Protein AF-A0A2E8HBF1-F1 (afdb_monomer)

Nearest PDB structures (foldseek):
  5ey2-assembly1_D  TM=4.186E-01  e=8.878E+00  Bacillus cereus ATCC 14579

Foldseek 3Di:
DDDDDDDPVNVVVVVCVLQLNVPADADPVVLVVNQQSPPQAAADPPDDPPQFRDSPNNHDHDPRRVVRVVCVVVVQKDWAQDPPRGTGIHGPVPDPPPDDRPCPDDPPDPPPPDD

Structure (mmCIF, N/CA/C/O backbone):
data_AF-A0A2E8HBF1-F1
#
_ent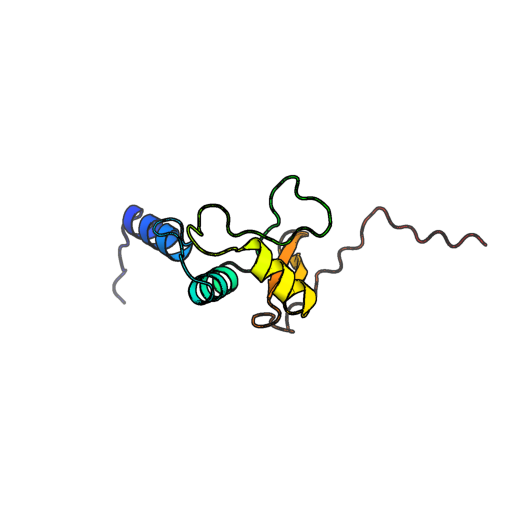ry.id   AF-A0A2E8HBF1-F1
#
loop_
_atom_site.group_PDB
_atom_site.id
_atom_site.type_symbol
_atom_site.label_atom_id
_atom_site.label_alt_id
_atom_site.label_comp_id
_atom_site.label_asym_id
_atom_site.label_entity_id
_atom_site.label_seq_id
_atom_site.pdbx_PDB_ins_code
_atom_site.Cartn_x
_atom_site.Cartn_y
_atom_site.Cartn_z
_atom_site.occupancy
_atom_site.B_iso_or_equiv
_atom_site.auth_seq_id
_atom_site.auth_comp_id
_atom_site.auth_asym_id
_atom_site.auth_atom_id
_atom_site.pdbx_PDB_model_num
ATOM 1 N N . MET A 1 1 ? 18.585 -27.810 -19.202 1.00 55.03 1 MET A N 1
ATOM 2 C CA . MET A 1 1 ? 17.828 -26.618 -18.764 1.00 55.03 1 MET A CA 1
ATOM 3 C C . MET A 1 1 ? 18.390 -25.421 -19.513 1.00 55.03 1 MET A C 1
ATOM 5 O O . MET A 1 1 ? 19.532 -25.060 -19.271 1.00 55.03 1 MET A O 1
ATOM 9 N N . SER A 1 2 ? 17.661 -24.894 -20.494 1.00 57.22 2 SER A N 1
ATOM 10 C CA . SER A 1 2 ? 18.074 -23.709 -21.256 1.00 57.22 2 SER A CA 1
ATOM 11 C C . SER A 1 2 ? 17.958 -22.458 -20.384 1.00 57.22 2 SER A C 1
ATOM 13 O O . SER A 1 2 ? 16.950 -22.274 -19.704 1.00 57.22 2 SER A O 1
ATOM 15 N N . ALA A 1 3 ? 18.986 -21.610 -20.392 1.00 68.25 3 ALA A N 1
ATOM 16 C CA . ALA A 1 3 ? 18.967 -20.348 -19.664 1.00 68.25 3 ALA A CA 1
ATOM 17 C C . ALA A 1 3 ? 17.949 -19.393 -20.306 1.00 68.25 3 ALA A C 1
ATOM 19 O O . ALA A 1 3 ? 18.059 -19.059 -21.485 1.00 68.25 3 ALA A O 1
ATOM 20 N N . VAL A 1 4 ? 16.952 -18.963 -19.531 1.00 79.38 4 VAL A N 1
ATOM 21 C CA . VAL A 1 4 ? 16.012 -17.919 -19.950 1.00 79.38 4 VAL A CA 1
ATOM 22 C C . VAL A 1 4 ? 16.731 -16.577 -19.827 1.00 79.38 4 VAL A C 1
ATOM 24 O O . VAL A 1 4 ? 17.025 -16.119 -18.725 1.00 79.38 4 VAL A O 1
ATOM 27 N N . SER A 1 5 ? 17.045 -15.963 -20.964 1.00 78.50 5 SER A N 1
ATOM 28 C CA . SER A 1 5 ? 17.491 -14.572 -21.028 1.00 78.50 5 SER A CA 1
ATOM 29 C C . SER A 1 5 ? 16.267 -13.670 -20.853 1.00 78.50 5 SER A C 1
ATOM 31 O O . SER A 1 5 ? 15.344 -13.717 -21.663 1.00 78.50 5 SER A O 1
ATOM 33 N N . LEU A 1 6 ? 16.230 -12.897 -19.767 1.00 83.38 6 LEU A N 1
ATOM 34 C CA . LEU A 1 6 ? 15.176 -11.915 -19.511 1.00 83.38 6 LEU A CA 1
ATOM 35 C C . LEU A 1 6 ? 15.718 -10.514 -19.785 1.00 83.38 6 LEU A C 1
ATOM 37 O O . LEU A 1 6 ? 16.725 -10.111 -19.202 1.00 83.38 6 LEU A O 1
ATOM 41 N N . ASP A 1 7 ? 15.023 -9.763 -20.636 1.00 91.44 7 ASP A N 1
ATOM 42 C CA . ASP A 1 7 ? 15.291 -8.342 -20.827 1.00 91.44 7 ASP A CA 1
ATOM 43 C C . ASP A 1 7 ? 15.031 -7.568 -19.521 1.00 91.44 7 ASP A C 1
ATOM 45 O O . ASP A 1 7 ? 14.002 -7.728 -18.856 1.00 91.44 7 ASP A O 1
ATOM 49 N N . GLY A 1 8 ? 15.975 -6.705 -19.147 1.00 91.94 8 GLY A N 1
ATOM 50 C CA . GLY A 1 8 ? 15.887 -5.913 -17.925 1.00 91.94 8 GLY A CA 1
ATOM 51 C C . GLY A 1 8 ? 14.691 -4.959 -17.925 1.00 91.94 8 GLY A C 1
ATOM 52 O O . GLY A 1 8 ? 14.109 -4.717 -16.864 1.00 91.94 8 GLY A O 1
ATOM 53 N N . ASN A 1 9 ? 14.287 -4.442 -19.090 1.00 93.38 9 ASN A N 1
ATOM 54 C CA . ASN A 1 9 ? 13.111 -3.579 -19.186 1.00 93.38 9 ASN A CA 1
ATOM 55 C C . ASN A 1 9 ? 11.814 -4.378 -19.053 1.00 93.38 9 ASN A C 1
ATOM 57 O O . ASN A 1 9 ? 10.934 -3.951 -18.307 1.00 93.38 9 ASN A O 1
ATOM 61 N N . ALA A 1 10 ? 11.734 -5.568 -19.653 1.00 91.94 10 ALA A N 1
ATOM 62 C CA . ALA A 1 10 ? 10.621 -6.491 -19.438 1.00 91.94 10 ALA A CA 1
ATOM 63 C C . ALA A 1 10 ? 10.436 -6.842 -17.948 1.00 91.94 10 ALA A C 1
ATOM 65 O O . ALA A 1 10 ? 9.324 -6.775 -17.425 1.00 91.94 10 ALA A O 1
ATOM 66 N N . VAL A 1 11 ? 11.526 -7.120 -17.221 1.00 92.94 11 VAL A N 1
ATOM 67 C CA . VAL A 1 11 ? 11.464 -7.393 -15.772 1.00 92.94 11 VAL A CA 1
ATOM 68 C C . VAL A 1 11 ? 10.963 -6.180 -14.984 1.00 92.94 11 VAL A C 1
ATOM 70 O O . VAL A 1 11 ? 10.176 -6.332 -14.048 1.00 92.94 11 VAL A O 1
ATOM 73 N N . ARG A 1 12 ? 11.410 -4.966 -15.325 1.00 93.31 12 ARG A N 1
ATOM 74 C CA . ARG A 1 12 ? 10.941 -3.737 -14.663 1.00 93.31 12 ARG A CA 1
ATOM 75 C C . ARG A 1 12 ? 9.464 -3.478 -14.942 1.00 93.31 12 ARG A C 1
ATOM 77 O O . ARG A 1 12 ? 8.738 -3.184 -13.998 1.00 93.31 12 ARG A O 1
ATOM 84 N N . ALA A 1 13 ? 9.027 -3.621 -16.191 1.00 92.06 13 ALA A N 1
ATOM 85 C CA . ALA A 1 13 ? 7.632 -3.445 -16.583 1.00 92.06 13 ALA A CA 1
ATOM 86 C C . ALA A 1 13 ? 6.715 -4.405 -15.811 1.00 92.06 13 ALA A C 1
ATOM 88 O O . ALA A 1 13 ? 5.736 -3.973 -15.206 1.00 92.06 13 ALA A O 1
ATOM 89 N N . GLU A 1 14 ? 7.102 -5.679 -15.725 1.00 92.06 14 GLU A N 1
ATOM 90 C CA . GLU A 1 14 ? 6.367 -6.685 -14.960 1.00 92.06 14 GLU A CA 1
ATOM 91 C C . GLU A 1 14 ? 6.317 -6.348 -13.461 1.00 92.06 14 GLU A C 1
ATOM 93 O O . GLU A 1 14 ? 5.275 -6.472 -12.818 1.00 92.06 14 GLU A O 1
ATOM 98 N N . ARG A 1 15 ? 7.420 -5.857 -12.878 1.00 91.69 15 ARG A N 1
ATOM 99 C CA . ARG A 1 15 ? 7.429 -5.408 -11.474 1.00 91.69 15 ARG A CA 1
ATOM 100 C C . ARG A 1 15 ? 6.482 -4.233 -11.251 1.00 91.69 15 ARG A C 1
ATOM 102 O O . ARG A 1 15 ? 5.731 -4.246 -10.280 1.00 91.69 15 ARG A O 1
ATOM 109 N N . LEU A 1 16 ? 6.495 -3.238 -12.135 1.00 91.19 16 LEU A N 1
ATOM 110 C CA . LEU A 1 16 ? 5.594 -2.087 -1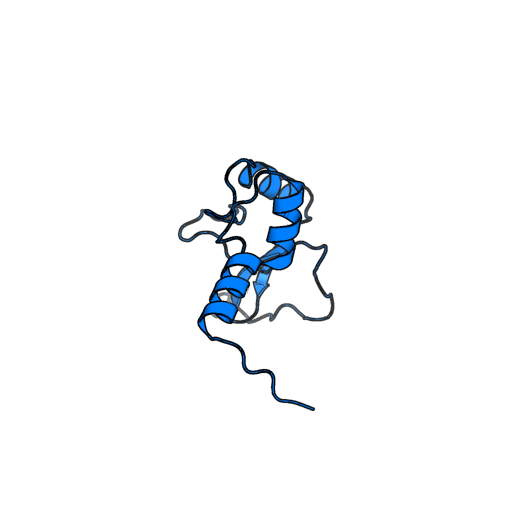2.040 1.00 91.19 16 LEU A CA 1
ATOM 111 C C . LEU A 1 16 ? 4.125 -2.524 -12.120 1.00 91.19 16 LEU A C 1
ATOM 113 O O . LEU A 1 16 ? 3.312 -2.054 -11.322 1.00 91.19 16 LEU A O 1
ATOM 117 N N . ALA A 1 17 ? 3.809 -3.470 -13.008 1.00 89.94 17 ALA A N 1
ATOM 118 C CA . ALA A 1 17 ? 2.475 -4.051 -13.118 1.00 89.94 17 ALA A CA 1
ATOM 119 C C . ALA A 1 17 ? 2.061 -4.787 -11.834 1.00 89.94 17 ALA A C 1
ATOM 121 O O . ALA A 1 17 ? 0.993 -4.525 -11.280 1.00 89.94 17 ALA A O 1
ATOM 122 N N . ARG A 1 18 ? 2.938 -5.637 -11.283 1.00 88.69 18 ARG A N 1
ATOM 123 C CA . ARG A 1 18 ? 2.676 -6.356 -10.021 1.00 88.69 18 ARG A CA 1
ATOM 124 C C . ARG A 1 18 ? 2.481 -5.432 -8.827 1.00 88.69 18 ARG A C 1
ATOM 126 O O . ARG A 1 18 ? 1.702 -5.763 -7.938 1.00 88.69 18 ARG A O 1
ATOM 133 N N . HIS A 1 19 ? 3.162 -4.289 -8.813 1.00 89.25 19 HIS A N 1
ATOM 134 C CA . HIS A 1 19 ? 3.026 -3.278 -7.767 1.00 89.25 19 HIS A CA 1
ATOM 135 C C . HIS A 1 19 ? 1.831 -2.330 -7.957 1.00 89.25 19 HIS A C 1
ATOM 137 O O . HIS A 1 19 ? 1.675 -1.409 -7.152 1.00 89.25 19 HIS A O 1
ATOM 143 N N . GLY A 1 20 ? 1.005 -2.531 -8.993 1.00 88.69 20 GLY A N 1
ATOM 144 C CA . GLY A 1 20 ? -0.168 -1.695 -9.269 1.00 88.69 20 GLY A CA 1
ATOM 145 C C . GLY A 1 20 ? 0.184 -0.266 -9.691 1.00 88.69 20 GLY A C 1
ATOM 146 O O . GLY A 1 20 ? -0.616 0.640 -9.498 1.00 88.69 20 GLY A O 1
ATOM 147 N N . LEU A 1 21 ? 1.394 -0.042 -10.220 1.00 89.12 21 LEU A N 1
ATOM 148 C CA . LEU A 1 21 ? 1.8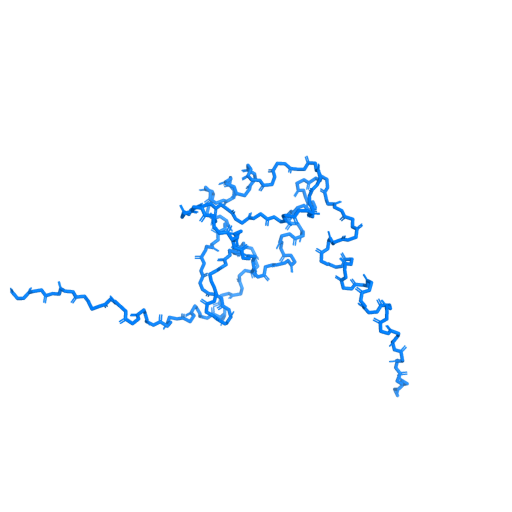77 1.291 -10.610 1.00 89.12 21 LEU A CA 1
ATOM 149 C C . LEU A 1 21 ? 1.558 1.644 -12.069 1.00 89.12 21 LEU A C 1
ATOM 151 O O . LEU A 1 21 ? 1.646 2.806 -12.448 1.00 89.12 21 LEU A O 1
ATOM 155 N N . THR A 1 22 ? 1.216 0.656 -12.896 1.00 89.75 22 THR A N 1
ATOM 156 C CA . THR A 1 22 ? 0.859 0.869 -14.309 1.00 89.75 22 THR A CA 1
ATOM 157 C C . THR A 1 22 ? -0.632 1.104 -14.512 1.00 89.75 22 THR A C 1
ATOM 159 O O . THR A 1 22 ? -1.016 1.802 -15.445 1.00 89.75 22 THR A O 1
ATOM 162 N N . ARG A 1 23 ? -1.473 0.505 -13.664 1.00 87.25 23 ARG A N 1
ATOM 163 C CA . ARG A 1 23 ? -2.929 0.613 -13.727 1.00 87.25 23 ARG A CA 1
ATOM 164 C C . ARG A 1 23 ? -3.481 0.735 -12.306 1.00 87.25 23 ARG A C 1
ATOM 166 O O . ARG A 1 23 ? -3.394 -0.246 -11.565 1.00 87.25 23 ARG A O 1
ATOM 173 N N . PRO A 1 24 ? -4.015 1.908 -11.932 1.00 87.00 24 PRO A N 1
ATOM 174 C CA . PRO A 1 24 ? -4.706 2.077 -10.666 1.00 87.00 24 PRO A CA 1
ATOM 175 C C . PRO A 1 24 ? -5.918 1.151 -10.569 1.00 87.00 24 PRO A C 1
ATOM 177 O O . PRO A 1 24 ? -6.538 0.802 -11.574 1.00 87.00 24 PRO A O 1
ATOM 180 N N . VAL A 1 25 ? -6.236 0.761 -9.345 1.00 88.56 25 VAL A N 1
ATOM 181 C CA . VAL A 1 25 ? -7.418 -0.017 -9.012 1.00 88.56 25 VAL A CA 1
ATOM 182 C C . VAL A 1 25 ? -8.603 0.915 -8.769 1.00 88.56 25 VAL A C 1
ATOM 184 O O . VAL A 1 25 ? -8.456 1.994 -8.187 1.00 88.56 25 VAL A O 1
ATOM 187 N N . GLU A 1 26 ? -9.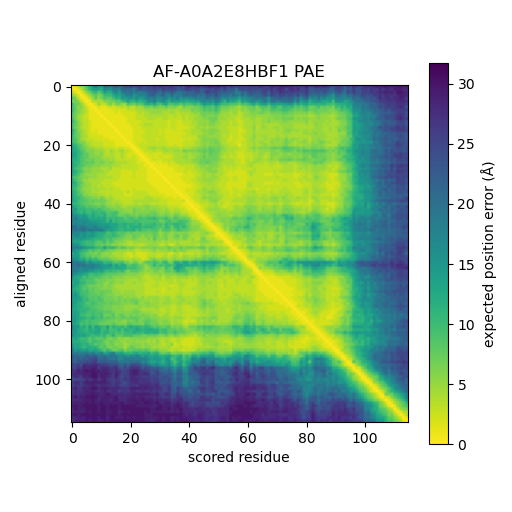777 0.489 -9.219 1.00 86.25 26 GLU A N 1
ATOM 188 C CA . GLU A 1 26 ? -11.003 1.290 -9.183 1.00 86.25 26 GLU A CA 1
ATOM 189 C C . GLU A 1 26 ? -12.008 0.790 -8.139 1.00 86.25 26 GLU A C 1
ATOM 191 O O . GLU A 1 26 ? -12.826 1.577 -7.673 1.00 86.25 26 GLU A O 1
ATOM 196 N N . ASP A 1 27 ? -11.928 -0.480 -7.737 1.00 86.88 27 ASP A N 1
ATOM 197 C CA . ASP A 1 27 ? -12.903 -1.149 -6.882 1.00 86.88 27 ASP A CA 1
ATOM 198 C C . ASP A 1 27 ? -12.314 -1.660 -5.555 1.00 86.88 27 ASP A C 1
ATOM 200 O O . ASP A 1 27 ? -11.103 -1.790 -5.358 1.00 86.88 27 ASP A O 1
ATOM 204 N N . GLU A 1 28 ? -13.211 -1.963 -4.619 1.00 85.00 28 GLU A N 1
ATOM 205 C CA . GLU A 1 28 ? -12.875 -2.474 -3.289 1.00 85.00 28 GLU A CA 1
ATOM 206 C C . GLU A 1 28 ? -12.177 -3.843 -3.352 1.00 85.00 28 GLU A C 1
ATOM 208 O O . GLU A 1 28 ? -11.169 -4.082 -2.685 1.00 85.00 28 GLU A O 1
ATOM 213 N N . ALA A 1 29 ? -12.675 -4.741 -4.207 1.00 85.62 29 ALA A N 1
ATOM 214 C CA . ALA A 1 29 ? -12.129 -6.085 -4.362 1.00 85.62 29 ALA A CA 1
ATOM 215 C C . ALA A 1 29 ? -10.686 -6.055 -4.886 1.00 85.62 29 ALA A C 1
ATOM 217 O O . ALA A 1 29 ? -9.810 -6.741 -4.348 1.00 85.62 29 ALA A O 1
ATOM 218 N N . GLY A 1 30 ? -10.408 -5.223 -5.893 1.00 85.88 30 GLY A N 1
ATOM 219 C CA . GLY A 1 30 ? -9.052 -5.028 -6.379 1.00 85.88 30 GLY A CA 1
ATOM 220 C C . GLY A 1 30 ? -8.156 -4.364 -5.334 1.00 85.88 30 GLY A C 1
ATOM 221 O O . GLY A 1 30 ? -6.965 -4.678 -5.273 1.00 85.88 30 GLY A O 1
ATOM 222 N N . TYR A 1 31 ? -8.696 -3.455 -4.510 1.00 86.12 31 TYR A N 1
ATOM 223 C CA . TYR A 1 31 ? -7.932 -2.845 -3.424 1.00 86.12 31 TYR A CA 1
ATOM 224 C C . TYR A 1 31 ? -7.483 -3.918 -2.435 1.00 86.12 31 TYR A C 1
ATOM 226 O O . TYR A 1 31 ? -6.302 -3.970 -2.096 1.00 86.12 31 TYR A O 1
ATOM 234 N N . LEU A 1 32 ? -8.393 -4.796 -2.004 1.00 86.12 32 LEU A N 1
ATOM 235 C CA . LEU A 1 32 ? -8.094 -5.866 -1.050 1.00 86.12 32 LEU A CA 1
ATOM 236 C C . LEU A 1 32 ? -7.051 -6.844 -1.602 1.00 86.12 32 LEU A C 1
ATOM 238 O O . LEU A 1 32 ? -6.131 -7.237 -0.875 1.00 86.12 32 LEU A O 1
ATOM 242 N N . ASP A 1 33 ? -7.151 -7.199 -2.884 1.00 88.00 33 ASP A N 1
ATOM 243 C CA . ASP A 1 33 ? -6.162 -8.039 -3.563 1.00 88.00 33 ASP A CA 1
ATOM 244 C C . ASP A 1 33 ? -4.787 -7.354 -3.631 1.00 88.00 33 ASP A C 1
ATOM 246 O O . ASP A 1 33 ? -3.765 -7.926 -3.235 1.00 88.00 33 ASP A O 1
ATOM 250 N N . LEU A 1 34 ? -4.745 -6.095 -4.073 1.00 88.69 34 LEU A N 1
ATOM 251 C CA . LEU A 1 34 ? -3.500 -5.339 -4.172 1.00 88.69 34 LEU A CA 1
ATOM 252 C C . LEU A 1 34 ? -2.870 -5.107 -2.794 1.00 88.69 34 LEU A C 1
ATOM 254 O O . LEU A 1 34 ? -1.663 -5.290 -2.628 1.00 88.69 34 LEU A O 1
ATOM 258 N N . PHE A 1 35 ? -3.675 -4.749 -1.794 1.00 86.75 35 PHE A N 1
ATOM 259 C CA . PHE A 1 35 ?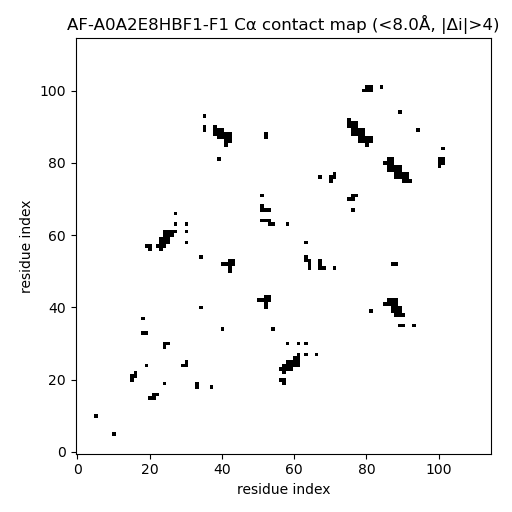 -3.237 -4.575 -0.415 1.00 86.75 35 PHE A CA 1
ATOM 260 C C . PHE A 1 35 ? -2.626 -5.870 0.114 1.00 86.75 35 PHE A C 1
ATOM 262 O O . PHE A 1 35 ? -1.510 -5.851 0.623 1.00 86.75 35 PHE A O 1
ATOM 269 N N . SER A 1 36 ? -3.303 -7.003 -0.083 1.00 86.12 36 SER A N 1
ATOM 270 C CA . SER A 1 36 ? -2.825 -8.333 0.306 1.00 86.12 36 SER A CA 1
ATOM 271 C C . SER A 1 36 ? -1.472 -8.682 -0.315 1.00 86.12 36 SER A C 1
ATOM 273 O O . SER A 1 36 ? -0.592 -9.183 0.385 1.00 86.12 36 SER A O 1
ATOM 275 N N . ARG A 1 37 ? -1.271 -8.362 -1.600 1.00 87.19 37 ARG A N 1
ATOM 276 C CA . ARG A 1 37 ? -0.001 -8.588 -2.312 1.00 87.19 37 ARG A CA 1
ATOM 277 C C . ARG A 1 37 ? 1.139 -7.691 -1.833 1.00 87.19 37 ARG A C 1
ATOM 279 O O . ARG A 1 37 ? 2.297 -8.097 -1.898 1.00 87.19 37 ARG A O 1
ATOM 286 N N . LEU A 1 38 ? 0.829 -6.473 -1.392 1.00 87.25 38 LEU A N 1
ATOM 287 C CA . LEU A 1 38 ? 1.817 -5.469 -0.986 1.00 87.25 38 LEU A CA 1
ATOM 288 C C . LEU A 1 38 ? 2.136 -5.489 0.515 1.00 87.25 38 LEU A C 1
ATOM 290 O O . LEU A 1 38 ? 2.911 -4.654 0.984 1.00 87.25 38 LEU A O 1
ATOM 294 N N . GLN A 1 39 ? 1.567 -6.427 1.274 1.00 85.56 39 GLN A N 1
ATOM 295 C CA . GLN A 1 39 ? 1.846 -6.551 2.699 1.00 85.56 39 GLN A CA 1
ATOM 296 C C . GLN A 1 39 ? 3.308 -6.940 2.968 1.00 85.56 39 GLN A C 1
ATOM 298 O O . GLN A 1 39 ? 3.848 -7.835 2.314 1.00 85.56 39 GLN A O 1
ATOM 303 N N . PRO A 1 40 ? 3.951 -6.335 3.981 1.00 85.31 40 PRO A N 1
ATOM 304 C CA . PRO A 1 40 ? 3.414 -5.319 4.891 1.00 85.31 40 PRO A CA 1
ATOM 305 C C . PRO A 1 40 ? 3.479 -3.893 4.306 1.00 85.31 40 PRO A C 1
ATOM 307 O O . PRO A 1 40 ? 4.510 -3.471 3.786 1.00 85.31 40 PRO A O 1
ATOM 310 N N . VAL A 1 41 ? 2.393 -3.122 4.447 1.00 85.56 41 VAL A N 1
ATOM 311 C CA . VAL A 1 41 ? 2.268 -1.769 3.876 1.00 85.56 41 VAL A CA 1
ATOM 312 C C . VAL A 1 41 ? 2.686 -0.714 4.899 1.00 85.56 41 VAL A C 1
ATOM 314 O O . VAL A 1 41 ? 2.129 -0.635 5.997 1.00 85.56 41 VAL A O 1
ATOM 317 N N . SER A 1 42 ? 3.668 0.114 4.548 1.00 82.06 42 SER A N 1
ATOM 318 C CA . SER A 1 42 ? 4.129 1.214 5.403 1.00 82.06 42 SER A CA 1
ATOM 319 C C . SER A 1 42 ? 3.078 2.329 5.511 1.00 82.06 42 SER A C 1
ATOM 321 O O . SER A 1 42 ? 2.426 2.646 4.515 1.00 82.06 42 SER A O 1
ATOM 323 N N . PRO A 1 43 ? 2.933 2.979 6.681 1.00 77.06 43 PRO A N 1
ATOM 324 C CA . PRO A 1 43 ? 2.135 4.189 6.804 1.00 77.06 43 PRO A CA 1
ATOM 325 C C . PRO A 1 43 ? 2.714 5.301 5.930 1.00 77.06 43 PRO A C 1
ATOM 327 O O . PRO A 1 43 ? 3.923 5.355 5.686 1.00 77.06 43 PRO A O 1
ATOM 330 N N . GLN A 1 44 ? 1.853 6.222 5.509 1.00 80.19 44 GLN A N 1
ATOM 331 C CA . GLN A 1 44 ? 2.293 7.427 4.822 1.00 80.19 44 GLN A CA 1
ATOM 332 C C . GLN A 1 44 ? 3.233 8.244 5.724 1.00 80.19 44 GLN A C 1
ATOM 334 O O . GLN A 1 44 ? 3.034 8.346 6.937 1.00 80.19 44 GLN A O 1
ATOM 339 N N . ALA A 1 45 ? 4.265 8.845 5.129 1.00 75.19 45 A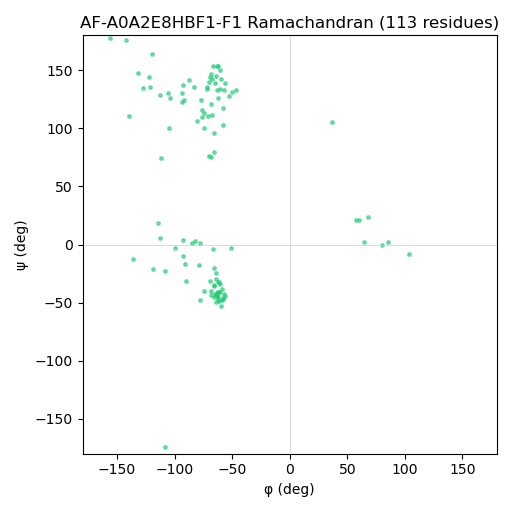LA A N 1
ATOM 340 C CA . ALA A 1 45 ? 5.144 9.759 5.849 1.00 75.19 45 ALA A CA 1
ATOM 341 C C . ALA A 1 45 ? 4.327 10.897 6.488 1.00 75.19 45 ALA A C 1
ATOM 343 O O . ALA A 1 45 ? 3.396 11.415 5.876 1.00 75.19 45 ALA A O 1
ATOM 344 N N . ASN A 1 46 ? 4.679 11.275 7.721 1.00 73.25 46 ASN A N 1
ATOM 345 C CA . ASN A 1 46 ? 3.980 12.298 8.512 1.00 73.25 46 ASN A CA 1
ATOM 346 C C . ASN A 1 46 ? 2.482 12.025 8.758 1.00 73.25 46 ASN A C 1
ATOM 348 O O . ASN A 1 46 ? 1.733 12.944 9.080 1.00 73.25 46 ASN A O 1
ATOM 352 N N . SER A 1 47 ? 2.028 10.772 8.653 1.00 73.75 47 SER A N 1
ATOM 353 C CA . SER A 1 47 ? 0.678 10.400 9.082 1.00 73.75 47 SER A CA 1
ATOM 354 C C . SER A 1 47 ? 0.535 10.515 10.604 1.00 73.75 47 SER A C 1
ATOM 356 O O . SER A 1 47 ? 1.447 10.121 11.339 1.00 73.75 47 SER A O 1
ATOM 358 N N . TYR A 1 48 ? -0.622 10.971 11.087 1.00 75.81 48 TYR A N 1
ATOM 359 C CA . TYR A 1 48 ? -0.908 11.008 12.520 1.00 75.81 48 TYR A CA 1
ATOM 360 C C . TYR A 1 48 ? -0.935 9.590 13.137 1.00 75.81 48 TYR A C 1
ATOM 362 O O . TYR A 1 48 ? -1.225 8.603 12.445 1.00 75.81 48 TYR A O 1
ATOM 370 N N . PRO A 1 49 ? -0.644 9.446 14.444 1.00 66.88 49 PRO A N 1
ATOM 371 C CA . PRO A 1 49 ? -0.719 8.160 15.126 1.00 66.88 49 PRO A CA 1
ATOM 372 C C . PRO A 1 49 ? -2.126 7.559 15.028 1.00 66.88 49 PRO A C 1
ATOM 374 O O . PRO A 1 49 ? -3.085 8.122 15.539 1.00 66.88 49 PRO A O 1
ATOM 377 N N . GLY A 1 50 ? -2.239 6.399 14.382 1.00 67.00 50 GLY A N 1
ATOM 378 C CA . GLY A 1 50 ? -3.517 5.697 14.214 1.00 67.00 50 GLY A CA 1
ATOM 379 C C . GLY A 1 50 ? -4.132 5.822 12.823 1.00 67.00 50 GLY A C 1
ATOM 380 O O . GLY A 1 50 ? -5.069 5.082 12.550 1.00 67.00 50 GLY A O 1
ATOM 381 N N . SER A 1 51 ? -3.566 6.661 11.949 1.00 72.69 51 SER A N 1
ATOM 382 C CA . SER A 1 51 ? -3.979 6.743 10.547 1.00 72.69 51 SER A CA 1
ATOM 383 C C . SER A 1 51 ? -3.777 5.396 9.833 1.00 72.69 51 SER A C 1
ATOM 385 O O . SER A 1 51 ? -2.715 4.770 10.014 1.00 72.69 51 SER A O 1
ATOM 387 N N . PRO A 1 52 ? -4.767 4.923 9.056 1.00 70.75 52 PRO A N 1
ATOM 388 C CA . PRO A 1 52 ? -4.648 3.691 8.291 1.00 70.75 52 PRO A CA 1
ATOM 389 C C . PRO A 1 52 ? -3.600 3.816 7.166 1.00 70.75 52 PRO A C 1
ATOM 391 O O . PRO A 1 52 ? -3.313 4.916 6.682 1.00 70.75 52 PRO A O 1
ATOM 394 N N . PRO A 1 53 ? -2.981 2.696 6.744 1.00 75.44 53 PRO A N 1
ATOM 395 C CA . PRO A 1 53 ? -2.114 2.682 5.568 1.00 75.44 53 PRO A CA 1
ATOM 396 C C . PRO A 1 53 ? -2.927 3.004 4.305 1.00 75.44 53 PRO A C 1
ATOM 398 O O . PRO A 1 53 ? -4.066 2.569 4.172 1.00 75.44 53 PRO A O 1
ATOM 401 N N . ARG A 1 54 ? -2.318 3.713 3.353 1.00 79.56 54 ARG A N 1
ATOM 402 C CA . ARG A 1 54 ? -2.947 4.067 2.072 1.00 79.56 54 ARG A CA 1
ATOM 403 C C . ARG A 1 54 ? -2.109 3.540 0.918 1.00 79.56 54 ARG A C 1
ATOM 405 O O . ARG A 1 54 ? -0.878 3.559 0.996 1.00 79.56 54 ARG A O 1
ATOM 412 N N . LEU A 1 55 ? -2.755 3.096 -0.161 1.00 81.56 55 LEU A N 1
ATOM 413 C CA . LEU A 1 55 ? -2.044 2.541 -1.318 1.00 81.56 55 LEU A CA 1
ATOM 414 C C . LEU A 1 55 ? -1.567 3.603 -2.316 1.00 81.56 55 LEU A C 1
ATOM 416 O O . LEU A 1 55 ? -0.900 3.222 -3.270 1.00 81.56 55 LEU A O 1
ATOM 420 N N . MET A 1 56 ? -1.806 4.896 -2.052 1.00 76.12 56 MET A N 1
ATOM 421 C CA . MET A 1 56 ? -1.181 6.092 -2.660 1.00 76.12 56 MET A CA 1
ATOM 422 C C . MET A 1 56 ? -0.870 5.981 -4.161 1.00 76.12 56 MET A C 1
ATOM 424 O O . MET A 1 56 ? 0.115 5.354 -4.555 1.00 76.12 56 MET A O 1
ATOM 428 N N . HIS A 1 57 ? -1.668 6.657 -4.995 1.00 81.06 57 HIS A N 1
ATOM 429 C CA . HIS A 1 57 ? -1.547 6.686 -6.466 1.00 81.06 57 HIS A CA 1
ATOM 430 C C . HIS A 1 57 ? -1.782 5.338 -7.170 1.00 81.06 57 HIS A C 1
ATOM 432 O O . HIS A 1 57 ? -1.667 5.254 -8.389 1.00 81.06 57 HIS A O 1
ATOM 438 N N . ARG A 1 58 ? -2.118 4.287 -6.41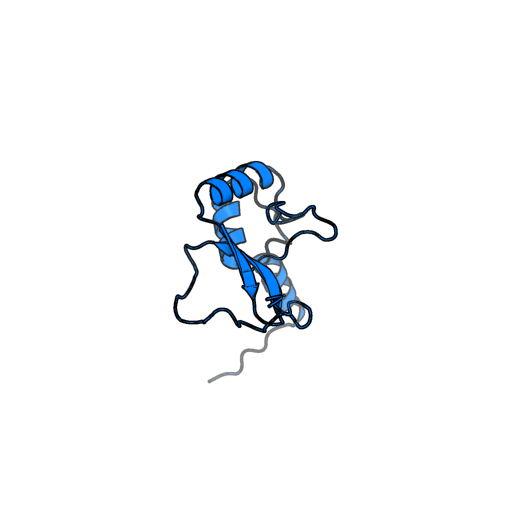5 1.00 85.88 58 ARG A N 1
ATOM 439 C CA . ARG A 1 58 ? -2.494 2.963 -6.937 1.00 85.88 58 ARG A CA 1
ATOM 440 C C . ARG A 1 58 ? -4.003 2.746 -6.964 1.00 85.88 58 ARG A C 1
ATOM 442 O O . ARG A 1 58 ? -4.451 1.700 -7.411 1.00 85.88 58 ARG A O 1
ATOM 449 N N . THR A 1 59 ? -4.766 3.713 -6.474 1.00 84.00 59 THR A N 1
ATOM 450 C CA . THR A 1 59 ? -6.225 3.715 -6.400 1.00 84.00 59 THR A CA 1
ATOM 451 C C . THR A 1 59 ? -6.729 5.001 -7.049 1.00 84.00 59 THR A C 1
ATOM 453 O O . THR A 1 59 ? -6.149 6.067 -6.837 1.00 84.00 59 THR A O 1
ATOM 456 N N . SER A 1 60 ? -7.750 4.903 -7.899 1.00 81.38 60 SER A N 1
ATOM 457 C CA . SER A 1 60 ? -8.338 6.057 -8.604 1.00 81.38 60 SER A CA 1
ATOM 458 C C . SER A 1 60 ? -9.813 6.284 -8.276 1.00 81.38 60 SER A C 1
ATOM 460 O O . SER A 1 60 ? -10.293 7.398 -8.468 1.00 81.38 60 SER A O 1
ATOM 462 N N . GLY A 1 61 ? -10.520 5.262 -7.783 1.00 65.50 61 GLY A N 1
ATOM 463 C CA . GLY A 1 61 ? -11.973 5.315 -7.574 1.00 65.50 61 GLY A CA 1
ATOM 464 C C . GLY A 1 61 ? -12.488 4.744 -6.251 1.00 65.50 61 GLY A C 1
ATOM 465 O O . GLY A 1 61 ? -13.636 5.005 -5.909 1.00 65.50 61 GLY A O 1
ATOM 466 N N . CYS A 1 62 ? -11.673 4.012 -5.484 1.00 66.69 62 CYS A N 1
ATOM 467 C CA . CYS A 1 62 ? -12.092 3.472 -4.191 1.00 66.69 62 CYS A CA 1
ATOM 468 C C . CYS A 1 62 ? -11.737 4.435 -3.044 1.00 66.69 62 CYS A C 1
ATOM 470 O O . CYS A 1 62 ? -10.617 4.956 -3.006 1.00 66.69 62 CYS A O 1
ATOM 472 N N . ALA A 1 63 ? -12.660 4.630 -2.095 1.00 69.94 63 ALA A N 1
ATOM 473 C CA . ALA A 1 63 ? -12.403 5.302 -0.818 1.00 69.94 63 ALA A CA 1
ATOM 474 C C . ALA A 1 63 ? -11.513 4.404 0.064 1.00 69.94 63 ALA A C 1
ATOM 476 O O . ALA A 1 63 ? -11.973 3.682 0.948 1.00 69.94 63 ALA A O 1
ATOM 477 N N . ASP A 1 64 ? -10.221 4.363 -0.269 1.00 75.88 64 ASP A N 1
ATOM 478 C CA . ASP A 1 64 ? -9.250 3.444 0.325 1.00 75.88 64 ASP A CA 1
ATOM 479 C C . ASP A 1 64 ? -8.994 3.708 1.814 1.00 75.88 64 ASP A C 1
ATOM 481 O O . ASP A 1 64 ? -8.534 2.820 2.532 1.00 75.88 64 ASP A O 1
ATOM 485 N N . ASP A 1 65 ? -9.314 4.910 2.284 1.00 77.69 65 ASP A N 1
ATOM 486 C CA . ASP A 1 65 ? -9.280 5.299 3.683 1.00 77.69 65 ASP A CA 1
ATOM 487 C C . ASP A 1 65 ? -10.483 4.785 4.475 1.00 77.69 65 ASP A C 1
ATOM 489 O O . ASP A 1 65 ? -10.270 4.183 5.527 1.00 77.69 65 ASP A O 1
ATOM 493 N N . GLU A 1 66 ? -11.705 4.944 3.963 1.00 82.44 66 GLU A N 1
ATOM 494 C CA . GLU A 1 66 ? -12.924 4.435 4.610 1.00 82.44 66 GLU A CA 1
ATOM 495 C C . GLU A 1 66 ? -12.853 2.919 4.815 1.00 82.44 66 GLU A C 1
ATOM 497 O O . GLU A 1 66 ? -13.057 2.422 5.926 1.00 82.44 66 GLU A O 1
ATOM 502 N N . LEU A 1 67 ? -12.457 2.187 3.771 1.00 82.56 67 LEU A N 1
ATOM 503 C CA . LEU A 1 67 ? -12.323 0.737 3.847 1.00 82.56 67 LEU A CA 1
ATOM 504 C C . LEU A 1 67 ? -11.214 0.311 4.817 1.00 82.56 67 LEU A C 1
ATOM 506 O O . LEU A 1 67 ? -11.380 -0.622 5.604 1.00 82.56 67 LEU A O 1
ATOM 510 N N . ALA A 1 68 ? -10.060 0.981 4.789 1.00 79.94 68 ALA A N 1
ATOM 511 C CA . ALA A 1 68 ? -8.966 0.641 5.691 1.00 79.94 68 ALA A CA 1
ATOM 512 C C . ALA A 1 68 ? -9.321 0.928 7.160 1.00 79.94 68 ALA A C 1
ATOM 514 O O . ALA A 1 68 ? -8.921 0.164 8.046 1.00 79.94 68 ALA A O 1
ATOM 515 N N . ASP A 1 69 ? -10.083 1.989 7.429 1.00 83.75 69 ASP A N 1
ATOM 516 C CA . ASP A 1 69 ? -10.600 2.287 8.764 1.00 83.75 69 ASP A CA 1
ATOM 517 C C . ASP A 1 69 ? -11.652 1.270 9.218 1.00 83.75 69 ASP A C 1
ATOM 519 O O . ASP A 1 69 ? -11.598 0.823 10.370 1.00 83.75 69 ASP A O 1
ATOM 523 N N . GLU A 1 70 ? -12.537 0.823 8.326 1.00 86.31 70 GLU A N 1
ATOM 524 C CA . GLU A 1 70 ? -13.487 -0.253 8.612 1.00 86.31 70 GLU A CA 1
ATOM 525 C C . GLU A 1 70 ? -12.761 -1.554 8.987 1.00 86.31 70 GLU A C 1
ATOM 527 O O . GLU A 1 70 ? -12.984 -2.111 10.069 1.00 86.31 70 GLU A O 1
ATOM 532 N N . LEU A 1 71 ? -11.820 -2.007 8.153 1.00 83.50 71 LEU A N 1
ATOM 533 C CA . LEU A 1 71 ? -11.040 -3.223 8.403 1.00 83.50 71 LEU A CA 1
ATOM 534 C C . LEU A 1 71 ? -10.230 -3.123 9.703 1.00 83.50 71 LEU A C 1
ATOM 536 O O . LEU A 1 71 ? -10.044 -4.114 10.419 1.00 83.50 71 LEU A O 1
ATOM 540 N N . ARG A 1 72 ? -9.754 -1.922 10.050 1.00 81.44 72 ARG A N 1
ATOM 541 C CA . ARG A 1 72 ? -9.091 -1.657 11.332 1.00 81.44 72 ARG A CA 1
ATOM 542 C C . ARG A 1 72 ? -10.069 -1.749 12.503 1.00 81.44 72 ARG A C 1
ATOM 544 O O . ARG A 1 72 ? -9.727 -2.366 13.514 1.00 81.44 72 ARG A O 1
ATOM 551 N N . GLY A 1 73 ? -11.269 -1.181 12.376 1.00 82.81 73 GLY A N 1
ATOM 552 C CA . GLY A 1 73 ? -12.350 -1.282 13.362 1.00 82.81 73 GLY A CA 1
ATOM 553 C C . GLY A 1 73 ? -12.765 -2.732 13.625 1.00 82.81 73 GLY A C 1
ATOM 554 O O . GLY A 1 73 ? -12.943 -3.134 14.775 1.00 82.81 73 GLY A O 1
ATOM 555 N N . GLN A 1 74 ? -12.782 -3.550 12.574 1.00 87.38 74 GLN A N 1
ATOM 556 C CA . GLN A 1 74 ? -13.034 -4.992 12.631 1.00 87.38 74 GLN A CA 1
ATOM 557 C C . GLN A 1 74 ? -11.820 -5.818 13.096 1.00 87.38 74 GLN A C 1
ATOM 559 O O . GLN A 1 74 ? -11.896 -7.043 13.179 1.00 87.38 74 GLN A O 1
ATOM 564 N N . ARG A 1 75 ? -10.691 -5.168 13.419 1.00 83.75 75 ARG A N 1
ATOM 565 C CA . ARG A 1 75 ? -9.420 -5.799 13.820 1.00 83.75 75 ARG A CA 1
ATOM 566 C C . ARG A 1 75 ? -8.825 -6.730 12.762 1.00 83.75 75 ARG A C 1
ATOM 568 O O . ARG A 1 75 ? -7.991 -7.558 13.102 1.00 83.75 75 ARG A O 1
ATOM 575 N N . GLN A 1 76 ? -9.198 -6.581 11.495 1.00 84.75 76 GLN A N 1
ATOM 576 C CA . GLN A 1 76 ? -8.632 -7.351 10.387 1.00 84.75 76 GLN A CA 1
ATOM 577 C C . GLN A 1 76 ? -7.267 -6.819 9.937 1.00 84.75 76 GLN A C 1
ATOM 579 O O . GLN A 1 76 ? -6.515 -7.543 9.290 1.00 84.75 76 GLN A O 1
ATOM 584 N N . LEU A 1 77 ? -6.917 -5.584 10.310 1.00 82.94 77 LEU A N 1
ATOM 585 C CA . LEU A 1 77 ? -5.596 -4.993 10.098 1.00 82.94 77 LEU A CA 1
ATOM 586 C C . LEU A 1 77 ? -4.808 -4.918 11.409 1.00 82.94 77 LEU A C 1
ATOM 588 O O . LEU A 1 77 ? -5.281 -4.377 12.409 1.00 82.94 77 LEU A O 1
ATOM 592 N N . VAL A 1 78 ? -3.565 -5.398 11.386 1.00 81.06 78 VAL A N 1
ATOM 593 C CA . VAL A 1 78 ? -2.619 -5.324 12.503 1.00 81.06 78 VAL A CA 1
ATOM 594 C C . VAL A 1 78 ? -1.466 -4.405 12.144 1.00 81.06 78 VAL A C 1
ATOM 596 O O . VAL A 1 78 ? -0.799 -4.570 11.121 1.00 81.06 78 VAL A O 1
ATOM 599 N N . LYS A 1 79 ? -1.193 -3.456 13.038 1.00 81.62 79 LYS A N 1
ATOM 600 C CA . LYS A 1 79 ? 0.001 -2.616 12.990 1.00 81.62 79 LYS A CA 1
ATOM 601 C C . LYS A 1 79 ? 1.094 -3.243 13.844 1.00 81.62 79 LYS A C 1
ATOM 603 O O . LYS A 1 79 ? 0.868 -3.575 15.005 1.00 81.62 79 LYS A O 1
ATOM 608 N N . GLY A 1 80 ? 2.288 -3.375 13.285 1.00 81.31 80 GLY A N 1
ATOM 609 C CA . GLY A 1 80 ? 3.404 -4.036 13.952 1.00 81.31 80 GLY A CA 1
ATOM 610 C C . GLY A 1 80 ? 4.753 -3.584 13.419 1.00 81.31 80 GLY A C 1
ATOM 611 O O . GLY A 1 80 ? 4.840 -2.766 12.502 1.00 81.31 80 GLY A O 1
ATOM 612 N N . ARG A 1 81 ? 5.821 -4.119 14.014 1.00 82.56 81 ARG A N 1
ATOM 613 C CA . ARG A 1 81 ? 7.176 -4.006 13.470 1.00 82.56 81 ARG A CA 1
ATOM 614 C C . ARG A 1 81 ? 7.448 -5.212 12.589 1.00 82.56 81 ARG A C 1
ATOM 616 O O . ARG A 1 81 ? 7.325 -6.347 13.045 1.00 82.56 81 ARG A O 1
ATOM 623 N N . PHE A 1 82 ? 7.820 -4.946 11.348 1.00 81.62 82 PHE A N 1
ATOM 624 C CA . PHE A 1 82 ? 8.108 -5.965 10.347 1.00 81.62 82 PHE A CA 1
ATOM 625 C C . PHE A 1 82 ? 9.612 -6.031 10.072 1.00 81.62 82 PHE A C 1
ATOM 627 O O . PHE A 1 82 ? 10.417 -5.413 10.775 1.00 81.62 82 PHE A O 1
ATOM 634 N N . GLN A 1 83 ? 10.009 -6.837 9.085 1.00 79.06 83 GLN A N 1
ATOM 635 C CA . GLN A 1 83 ? 11.409 -7.026 8.712 1.00 79.06 83 GLN A CA 1
ATOM 636 C C . GLN A 1 83 ? 12.121 -5.674 8.523 1.00 79.06 83 GLN A C 1
ATOM 638 O O . GLN A 1 83 ? 11.602 -4.776 7.867 1.00 79.06 83 GLN A O 1
ATOM 643 N N . GLY A 1 84 ? 13.300 -5.525 9.136 1.00 74.75 84 GLY A N 1
ATOM 644 C CA . GLY A 1 84 ? 14.038 -4.255 9.160 1.00 74.75 84 GLY A CA 1
ATOM 645 C C . GLY A 1 84 ? 13.628 -3.292 10.283 1.00 74.75 84 GLY A C 1
ATOM 646 O O . GLY A 1 84 ? 14.173 -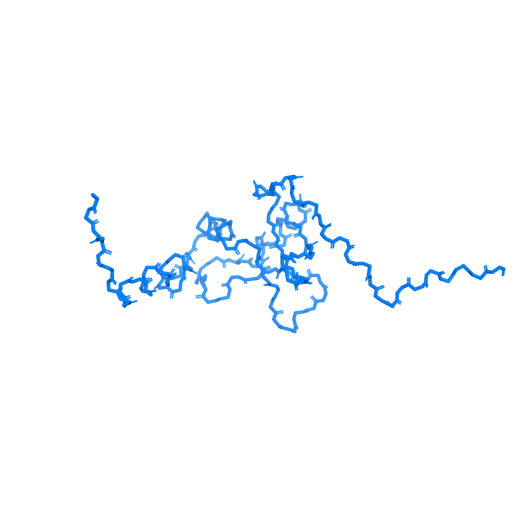2.199 10.368 1.00 74.75 84 GLY A O 1
ATOM 647 N N . GLY A 1 85 ? 12.697 -3.679 11.165 1.00 75.69 85 GLY A N 1
ATOM 648 C CA . GLY A 1 85 ? 12.279 -2.883 12.326 1.00 75.69 85 GLY A CA 1
ATOM 649 C C . GLY A 1 85 ? 11.275 -1.771 12.008 1.00 75.69 85 GLY A C 1
ATOM 650 O O . GLY A 1 85 ? 10.832 -1.074 12.928 1.00 75.69 85 GLY A O 1
ATOM 651 N N . THR A 1 86 ? 10.892 -1.630 10.738 1.00 79.06 86 THR A N 1
ATOM 652 C CA . THR A 1 86 ? 9.951 -0.622 10.246 1.00 79.06 86 THR A CA 1
ATOM 653 C C . THR A 1 86 ? 8.533 -0.923 10.715 1.00 79.06 86 THR A C 1
ATOM 655 O O . THR A 1 86 ? 8.092 -2.076 10.744 1.00 79.06 86 THR A O 1
ATOM 658 N N . VAL A 1 87 ? 7.814 0.131 11.095 1.00 81.19 87 VAL A N 1
ATOM 659 C CA . VAL A 1 87 ? 6.394 0.041 11.429 1.00 81.19 87 VAL A CA 1
ATOM 660 C C . VAL A 1 87 ? 5.596 -0.039 10.137 1.00 81.19 87 VAL A C 1
ATOM 662 O O . VAL A 1 87 ? 5.707 0.844 9.292 1.00 81.19 87 VAL A O 1
ATOM 665 N N . ALA A 1 88 ? 4.779 -1.074 10.012 1.00 83.50 88 ALA A N 1
ATOM 666 C CA . ALA A 1 88 ? 3.892 -1.274 8.878 1.00 83.50 88 ALA A CA 1
ATOM 667 C C . ALA A 1 88 ? 2.560 -1.872 9.343 1.00 83.50 88 ALA A C 1
ATOM 669 O O . ALA A 1 88 ? 2.369 -2.154 10.532 1.00 83.50 88 ALA A O 1
ATOM 670 N N . THR A 1 89 ? 1.633 -2.019 8.408 1.00 82.75 89 THR A N 1
ATOM 671 C CA . THR A 1 89 ? 0.315 -2.601 8.630 1.00 82.75 89 THR A CA 1
ATOM 672 C C . THR A 1 89 ? 0.142 -3.801 7.710 1.00 82.75 89 THR A C 1
ATOM 674 O O . THR A 1 89 ? 0.490 -3.751 6.530 1.00 82.75 89 THR A O 1
ATOM 677 N N . SER A 1 90 ? -0.391 -4.888 8.255 1.00 82.44 90 SER A N 1
ATOM 678 C CA . SER A 1 90 ? -0.705 -6.107 7.514 1.00 82.44 90 SER A CA 1
ATOM 679 C C . SER A 1 90 ? -2.111 -6.572 7.846 1.00 82.44 90 SER A C 1
ATOM 681 O O . SER A 1 90 ? -2.561 -6.411 8.977 1.00 82.44 90 SER A O 1
ATOM 683 N N . GLY A 1 91 ? -2.793 -7.178 6.882 1.00 79.88 91 GLY A N 1
ATOM 684 C CA . GLY A 1 91 ? -4.019 -7.917 7.141 1.00 79.88 91 GLY A CA 1
ATOM 685 C C . GLY A 1 91 ? -3.731 -9.188 7.937 1.00 79.88 91 GLY A C 1
ATOM 686 O O . GLY A 1 91 ? -2.684 -9.817 7.762 1.00 79.88 91 GLY A O 1
ATOM 687 N N . LEU A 1 92 ? -4.670 -9.573 8.798 1.00 66.06 92 LEU A N 1
ATOM 688 C CA . LEU A 1 92 ? -4.648 -10.841 9.530 1.00 66.06 92 LEU A CA 1
ATOM 689 C C . LEU A 1 92 ? -4.742 -12.049 8.591 1.00 66.06 92 LEU A C 1
ATOM 691 O O . LEU A 1 92 ? -4.190 -13.101 8.896 1.00 66.06 92 LEU A O 1
ATOM 695 N N . MET A 1 93 ? -5.400 -11.884 7.442 1.00 57.12 93 MET A N 1
ATOM 696 C CA . MET A 1 93 ? -5.697 -12.964 6.495 1.00 57.12 93 MET A CA 1
ATOM 697 C C . MET A 1 93 ? -4.440 -13.593 5.870 1.00 57.12 93 MET A C 1
ATOM 699 O O . MET A 1 93 ? -4.458 -14.767 5.521 1.00 57.12 93 MET A O 1
ATOM 703 N N . ASN A 1 94 ? -3.329 -12.847 5.818 1.00 53.59 94 ASN A N 1
ATOM 704 C CA . ASN A 1 94 ? -2.036 -13.312 5.305 1.00 53.59 94 ASN A CA 1
ATOM 705 C C . ASN A 1 94 ? -0.954 -13.386 6.387 1.00 53.59 94 ASN A C 1
ATOM 707 O O . ASN A 1 94 ? 0.230 -13.395 6.058 1.00 53.59 94 ASN A O 1
ATOM 711 N N . TRP A 1 95 ? -1.310 -13.411 7.675 1.00 51.41 95 TRP A N 1
ATOM 712 C CA . TRP A 1 95 ? -0.312 -13.541 8.734 1.00 51.41 95 TRP A CA 1
ATOM 713 C C . TRP A 1 95 ? 0.105 -15.010 8.896 1.00 51.41 95 TRP A C 1
ATOM 715 O O . TRP A 1 95 ? -0.646 -15.790 9.489 1.00 51.41 95 TRP A O 1
ATOM 725 N N . PRO A 1 96 ? 1.308 -15.441 8.456 1.00 44.88 96 PRO A N 1
ATOM 726 C CA . PRO A 1 96 ? 1.821 -16.712 8.917 1.00 44.88 96 PRO A CA 1
ATOM 727 C C . PRO A 1 96 ? 2.128 -16.546 10.407 1.00 44.88 96 PRO A C 1
ATOM 729 O O . PRO A 1 96 ? 3.082 -15.865 10.790 1.00 44.88 96 PRO A O 1
ATOM 732 N N . CYS A 1 97 ? 1.353 -17.211 11.266 1.00 41.59 97 CYS A N 1
ATOM 733 C CA . CYS A 1 97 ? 1.616 -17.349 12.707 1.00 41.59 97 CYS A CA 1
ATOM 734 C C . CYS A 1 97 ? 3.047 -17.834 13.052 1.00 41.59 97 CYS A C 1
ATOM 736 O O . CYS A 1 97 ? 3.397 -17.927 14.224 1.00 41.59 97 CYS A O 1
ATOM 738 N N . THR A 1 98 ? 3.895 -18.135 12.063 1.00 40.91 98 THR A N 1
ATOM 739 C CA . THR A 1 98 ? 5.232 -18.712 12.208 1.00 40.91 98 THR A CA 1
ATOM 740 C C . THR A 1 98 ? 6.381 -17.700 12.274 1.00 40.91 98 THR A C 1
ATOM 742 O O . THR A 1 98 ? 7.487 -18.092 12.643 1.00 40.91 98 THR A O 1
ATOM 745 N N . ARG A 1 99 ? 6.178 -16.399 12.006 1.00 40.91 99 ARG A N 1
ATOM 746 C CA . ARG A 1 99 ? 7.206 -15.372 12.282 1.00 40.91 99 ARG A CA 1
ATOM 747 C C . ARG A 1 99 ? 6.832 -14.575 13.521 1.00 40.91 99 ARG A C 1
ATOM 749 O O . ARG A 1 99 ? 6.004 -13.671 13.472 1.00 40.91 99 ARG A O 1
ATOM 756 N N . ARG A 1 100 ? 7.467 -14.928 14.644 1.00 37.56 100 ARG A N 1
ATOM 757 C CA . ARG A 1 100 ? 7.408 -14.154 15.889 1.00 37.56 100 ARG A CA 1
ATOM 758 C C . ARG A 1 100 ? 7.632 -12.668 15.568 1.00 37.56 100 ARG A C 1
ATOM 760 O O . ARG A 1 100 ? 8.589 -12.372 14.845 1.00 37.56 100 ARG A O 1
ATOM 767 N N . PRO A 1 101 ? 6.815 -11.737 16.097 1.00 41.75 101 PRO A N 1
ATOM 768 C CA . PRO A 1 101 ? 7.191 -10.332 16.077 1.00 41.75 101 PRO A CA 1
ATOM 769 C C . PRO A 1 101 ? 8.584 -10.237 16.696 1.00 41.75 101 PRO A C 1
ATOM 771 O O . PRO A 1 101 ? 8.828 -10.793 17.77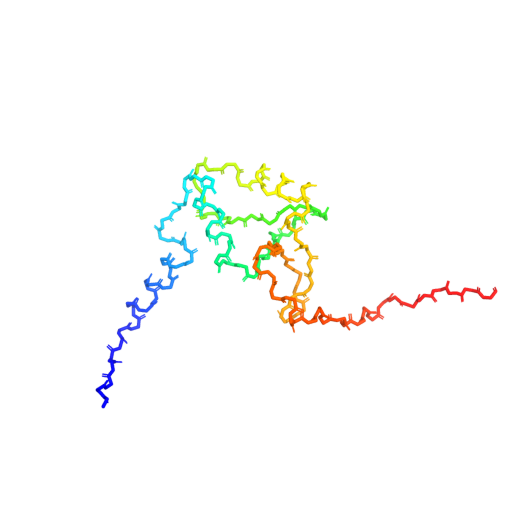1 1.00 41.75 101 PRO A O 1
ATOM 774 N N . ILE A 1 102 ? 9.520 -9.597 15.993 1.00 43.78 102 ILE A N 1
ATOM 775 C CA . ILE A 1 102 ? 10.825 -9.298 16.571 1.00 43.78 102 ILE A CA 1
ATOM 776 C C . ILE A 1 102 ? 10.533 -8.301 17.690 1.00 43.78 102 ILE A C 1
ATOM 778 O O . ILE A 1 102 ? 10.364 -7.105 17.452 1.00 43.78 102 ILE A O 1
ATOM 782 N N . ALA A 1 103 ? 10.409 -8.813 18.912 1.00 39.41 103 ALA A N 1
ATOM 783 C CA . ALA A 1 103 ? 10.431 -8.025 20.125 1.00 39.41 103 ALA A CA 1
ATOM 784 C C . ALA A 1 103 ? 11.857 -7.491 20.275 1.00 39.41 103 ALA A C 1
ATOM 786 O O . ALA A 1 103 ? 12.655 -8.018 21.042 1.00 39.41 103 ALA A O 1
ATOM 787 N N . VAL A 1 104 ? 12.214 -6.483 19.479 1.00 43.78 104 VAL A N 1
ATOM 788 C CA . VAL A 1 104 ? 13.353 -5.635 19.812 1.00 43.78 104 VAL A CA 1
ATOM 789 C C . VAL A 1 104 ? 12.872 -4.742 20.952 1.00 43.78 104 VAL A C 1
ATOM 791 O O . VAL A 1 104 ? 11.949 -3.948 20.731 1.00 43.78 104 VAL A O 1
ATOM 794 N N . PRO A 1 105 ? 13.416 -4.888 22.173 1.00 35.19 105 PRO A N 1
ATOM 795 C CA . PRO A 1 105 ? 13.087 -3.981 23.257 1.00 35.19 105 PRO A CA 1
ATOM 796 C C . PRO A 1 105 ? 13.425 -2.553 22.824 1.00 35.19 105 PRO A C 1
ATOM 798 O O . PRO A 1 105 ? 14.481 -2.285 22.251 1.00 35.19 105 PRO A O 1
ATOM 801 N N . TRP A 1 106 ? 12.493 -1.633 23.062 1.00 35.03 106 TRP A N 1
ATOM 802 C CA . TRP A 1 106 ? 12.741 -0.207 22.894 1.00 35.03 106 TRP A CA 1
ATOM 803 C C . TRP A 1 106 ? 13.853 0.217 23.864 1.00 35.03 106 TRP A C 1
ATOM 805 O O . TRP A 1 106 ? 13.682 0.006 25.065 1.00 35.03 106 TRP A O 1
ATOM 815 N N . PRO A 1 107 ? 14.945 0.866 23.414 1.00 43.91 107 PRO A N 1
ATOM 816 C CA . PRO A 1 107 ? 16.027 1.289 24.310 1.00 43.91 107 PRO A CA 1
ATOM 817 C C . PRO A 1 107 ? 15.620 2.378 25.321 1.00 43.91 107 PRO A C 1
ATOM 819 O O . PRO A 1 107 ? 16.435 2.781 26.140 1.00 43.91 107 PRO A O 1
ATOM 822 N N . GLY A 1 108 ? 14.383 2.886 25.254 1.00 43.69 108 GLY A N 1
ATOM 823 C CA . GLY A 1 108 ? 13.904 4.022 26.048 1.00 43.69 108 GLY A CA 1
ATOM 824 C C . GLY A 1 108 ? 12.826 3.709 27.087 1.00 43.69 108 GLY A C 1
ATOM 825 O O . GLY A 1 108 ? 12.296 4.644 27.676 1.00 43.69 108 GLY A O 1
ATOM 826 N N . TRP A 1 109 ? 12.457 2.442 27.310 1.00 41.72 109 TRP A N 1
ATOM 827 C CA . TRP A 1 109 ? 11.442 2.082 28.312 1.00 41.72 109 TRP A CA 1
ATOM 828 C C . TRP A 1 109 ? 12.081 1.327 29.478 1.00 41.72 109 TRP A C 1
ATOM 830 O O . TRP A 1 109 ? 11.955 0.112 29.617 1.00 41.72 109 TRP A O 1
ATOM 840 N N . THR A 1 110 ? 12.794 2.057 30.336 1.00 44.88 110 THR A N 1
ATOM 841 C CA . THR A 1 110 ? 13.014 1.598 31.706 1.00 44.88 110 THR A CA 1
ATOM 842 C C . THR A 1 110 ? 11.678 1.727 32.425 1.00 44.88 110 THR A C 1
ATOM 844 O O . THR A 1 110 ? 11.165 2.822 32.645 1.00 44.88 110 THR A O 1
ATOM 847 N N . SER A 1 111 ? 11.059 0.592 32.747 1.00 46.12 111 SER A N 1
ATOM 848 C CA . SER A 1 111 ? 9.904 0.565 33.635 1.00 46.12 111 SER A CA 1
ATOM 849 C C . SER A 1 111 ? 10.324 1.198 34.959 1.00 46.12 111 SER A C 1
ATOM 851 O O . SER A 1 111 ? 11.030 0.574 35.752 1.00 46.12 111 SER A O 1
ATOM 853 N N . GLY A 1 112 ? 9.925 2.447 35.182 1.00 39.47 112 GLY A N 1
ATOM 854 C CA . GLY A 1 112 ? 10.054 3.113 36.466 1.00 39.47 112 GLY A CA 1
ATOM 855 C C . GLY A 1 112 ? 9.164 2.421 37.493 1.00 39.47 112 GLY A C 1
ATOM 856 O O . GLY A 1 112 ? 8.084 2.909 37.803 1.00 39.47 112 GLY A O 1
ATOM 857 N N . ARG A 1 113 ? 9.616 1.286 38.035 1.00 42.41 113 ARG A N 1
ATOM 858 C CA . ARG A 1 113 ? 9.278 0.918 39.409 1.00 42.41 113 ARG A CA 1
ATOM 859 C C . ARG A 1 113 ? 10.117 1.826 40.296 1.00 42.41 113 ARG A C 1
ATOM 861 O O . ARG A 1 113 ? 11.311 1.591 40.457 1.00 42.41 113 ARG A O 1
ATOM 868 N N . LYS A 1 114 ? 9.507 2.885 40.825 1.00 39.53 114 LYS A N 1
ATOM 869 C CA . LYS A 1 114 ? 10.024 3.486 42.055 1.00 39.53 114 LYS A CA 1
ATOM 870 C C . LYS A 1 114 ? 9.712 2.525 43.215 1.00 39.53 114 LYS A C 1
ATOM 872 O O . LYS A 1 114 ? 8.604 1.981 43.210 1.00 39.53 114 LYS A O 1
ATOM 877 N N . PRO A 1 115 ? 10.666 2.267 44.128 1.00 51.62 115 PRO A N 1
ATOM 878 C CA . PRO A 1 115 ? 10.359 1.698 45.437 1.00 51.62 115 PRO A CA 1
ATOM 879 C C . PRO A 1 115 ? 9.501 2.660 46.267 1.00 51.62 115 PRO A C 1
ATOM 881 O O . PRO A 1 115 ? 9.551 3.886 45.993 1.00 51.62 115 PRO A O 1
#

pLDDT: mean 74.21, std 17.02, range [35.03, 93.38]

Mean predicted aligned error: 11.36 Å

Solvent-accessible surface area (backbone atoms only — not comparable to full-atom values): 7298 Å² total; per-residue (Å²): 134,82,83,82,86,75,57,70,64,60,56,49,52,51,50,36,50,75,69,28,71,75,56,57,33,54,46,67,70,52,45,56,52,52,51,63,73,53,52,68,33,51,54,55,86,94,56,61,95,85,60,61,51,62,74,77,82,28,53,78,64,44,67,55,61,63,53,38,47,49,39,41,74,72,61,42,45,46,76,46,54,44,89,93,70,45,64,26,36,32,52,56,92,76,56,65,90,81,65,74,71,74,81,70,79,66,97,81,70,77,80,81,76,74,131

Sequence (115 aa):
MSAVSLDGNAVRAERLARHGLTRPVEDEAGYLDLFSRLQPVSPQANSYPGSPPRLMHRTSGCADDELADELRGQRQLVKGRFQGGTVATSGLMNWPCTRRPIAVPWPGWTSGRKP

Radius of gyration: 18.32 Å; Cα contacts (8 Å, |Δi|>4): 116; chains: 1; bounding box: 32×39×67 Å

Secondary structure (DSSP, 8-state):
-------HHHHHHHHHHHTT-SS-B-SHHHHHHHHHHTPSBPPPTTPPTTPPP---SSBSSS-HHHHHHHHHHTT-EEEEE-TTS-EEEEEGGG--TTS-------TT-------